Protein AF-A0A951AHG2-F1 (afdb_monomer_lite)

Sequence (109 aa):
MPGATENYSLGEAVAIGDIGGALKKIWSDGESAMARASLINLAVYSEKTGSLEKNTGLIARIAENRACRALAIGVNRESKENRVEAWVNAHCHPTRAGGKQICSEQISF

Foldseek 3Di:
DPDPPPQADLAAWDDPVCQVVVVVVVCVVQVPAADEDAPEEAEDEDQDPPVQRVVNVVVLVCCQPDAHEYEAEYDPPVDPDPDDIKHKDKNWDQDPVNGHTYIHIYMYD

Radius of gyration: 14.67 Å; chains: 1; bounding box: 42×29×39 Å

Secondary structure (DSSP, 8-state):
-----------EEE-GGGHHHHHHHHHHTTTTTEEE--SEEEEEEE-STTHHHHHHHHHHHHHTTS-EEEEEEE--TT--S----EEEEEEEE--TTS-PEEEEEEEE-

pLDDT: mean 85.93, std 14.51, range [36.78, 97.81]

Structure (mmCIF, N/CA/C/O backbone):
data_AF-A0A951AHG2-F1
#
_entry.id   AF-A0A951AHG2-F1
#
loop_
_atom_site.group_PDB
_atom_site.id
_atom_site.type_symbol
_atom_site.label_atom_id
_atom_site.label_alt_id
_atom_site.label_comp_id
_atom_site.label_asym_id
_atom_site.label_entity_id
_atom_site.label_seq_id
_atom_site.pdbx_PDB_ins_code
_atom_site.Cartn_x
_atom_site.Cartn_y
_atom_site.Cartn_z
_atom_site.occupancy
_atom_site.B_iso_or_equiv
_atom_site.auth_seq_id
_atom_site.auth_comp_id
_atom_site.auth_asym_id
_atom_site.auth_atom_id
_atom_site.pdbx_PDB_model_num
ATOM 1 N N . MET A 1 1 ? 19.078 18.702 12.511 1.00 36.78 1 MET A N 1
ATOM 2 C CA . MET A 1 1 ? 18.185 19.558 11.702 1.00 36.78 1 MET A CA 1
ATOM 3 C C . MET A 1 1 ? 16.779 18.997 11.832 1.00 36.78 1 MET A C 1
ATOM 5 O O . MET A 1 1 ? 16.655 17.783 11.696 1.00 36.78 1 MET A O 1
ATOM 9 N N . PRO A 1 2 ? 15.753 19.795 12.167 1.00 37.88 2 PRO A N 1
ATOM 10 C CA . PRO A 1 2 ? 14.384 19.301 12.173 1.00 37.88 2 PRO A CA 1
ATOM 11 C C . PRO A 1 2 ? 13.999 19.036 10.716 1.00 37.88 2 PRO A C 1
ATOM 13 O O . PRO A 1 2 ? 13.990 19.954 9.901 1.00 37.88 2 PRO A O 1
ATOM 16 N N . GLY A 1 3 ? 13.828 17.756 10.379 1.00 39.56 3 GLY A N 1
ATOM 17 C CA . GLY A 1 3 ? 13.504 17.318 9.028 1.00 39.56 3 GLY A CA 1
ATOM 18 C C . GLY A 1 3 ? 12.169 17.910 8.607 1.00 39.56 3 GLY A C 1
ATOM 19 O O . GLY A 1 3 ? 11.209 17.859 9.376 1.00 39.56 3 GLY A O 1
ATOM 20 N N . ALA A 1 4 ? 12.135 18.488 7.407 1.00 42.94 4 ALA A N 1
ATOM 21 C CA . ALA A 1 4 ? 10.897 18.866 6.753 1.00 42.94 4 ALA A CA 1
ATOM 22 C C . ALA A 1 4 ? 9.897 17.711 6.897 1.00 42.94 4 ALA A C 1
ATOM 24 O O . ALA A 1 4 ? 10.229 16.556 6.620 1.00 42.94 4 ALA A O 1
ATOM 25 N N . THR A 1 5 ? 8.701 18.010 7.395 1.00 42.25 5 THR A N 1
ATOM 26 C CA . THR A 1 5 ? 7.565 17.095 7.349 1.00 42.25 5 THR A CA 1
ATOM 27 C C . THR A 1 5 ? 7.224 16.896 5.878 1.00 42.25 5 THR A C 1
ATOM 29 O O . THR A 1 5 ? 6.432 17.633 5.299 1.00 42.25 5 THR A O 1
ATOM 32 N N . GLU A 1 6 ? 7.901 15.944 5.240 1.00 51.94 6 GLU A N 1
ATOM 33 C CA . GLU A 1 6 ? 7.512 15.449 3.931 1.00 51.94 6 GLU A CA 1
ATOM 34 C C . GLU A 1 6 ? 6.125 14.827 4.096 1.00 51.94 6 GLU A C 1
ATOM 36 O O . GLU A 1 6 ? 5.946 13.824 4.790 1.00 51.94 6 GLU A O 1
ATOM 41 N N . ASN A 1 7 ? 5.119 15.485 3.524 1.00 57.75 7 ASN A N 1
ATOM 42 C CA . ASN A 1 7 ? 3.771 14.948 3.451 1.00 57.75 7 ASN A CA 1
ATOM 43 C C . ASN A 1 7 ? 3.778 13.848 2.388 1.00 57.75 7 ASN A C 1
ATOM 45 O O . ASN A 1 7 ? 3.615 14.114 1.199 1.00 57.75 7 ASN A O 1
ATOM 49 N N . TYR A 1 8 ? 4.030 12.614 2.816 1.00 73.00 8 TYR A N 1
ATOM 50 C CA . TYR A 1 8 ? 3.972 11.453 1.939 1.00 73.00 8 TYR A CA 1
ATOM 51 C C . TYR A 1 8 ? 2.515 11.142 1.586 1.00 73.00 8 TYR A C 1
ATOM 53 O O . TYR A 1 8 ? 1.688 10.912 2.468 1.00 73.00 8 TYR A O 1
ATOM 61 N N . SER A 1 9 ? 2.212 11.135 0.287 1.00 86.62 9 SER A N 1
ATOM 62 C CA . SER A 1 9 ? 0.897 10.756 -0.234 1.00 86.62 9 SER A CA 1
ATOM 63 C C . SER A 1 9 ? 0.697 9.241 -0.158 1.00 86.62 9 SER A C 1
ATOM 65 O O . SER A 1 9 ? 1.600 8.478 -0.505 1.00 86.62 9 SER A O 1
ATOM 67 N N . LEU A 1 10 ? -0.504 8.805 0.234 1.00 91.50 10 LEU A N 1
ATOM 68 C CA . LEU A 1 10 ? -0.905 7.391 0.213 1.00 91.50 10 LEU A CA 1
ATOM 69 C C . LEU A 1 10 ? -1.073 6.839 -1.209 1.00 91.50 10 LEU A C 1
ATOM 71 O O . LEU A 1 10 ? -1.149 5.624 -1.370 1.00 91.50 10 LEU A O 1
ATOM 75 N N . GLY A 1 11 ? -1.097 7.717 -2.217 1.00 92.81 11 GLY A N 1
ATOM 76 C CA . GLY A 1 11 ? -1.297 7.373 -3.620 1.00 92.81 11 GLY A CA 1
ATOM 77 C C . GLY A 1 11 ? -2.748 7.540 -4.072 1.00 92.81 11 GLY A C 1
ATOM 78 O O . GLY A 1 11 ? -3.473 8.406 -3.579 1.00 92.81 11 GLY A O 1
ATOM 79 N N . GLU A 1 12 ? -3.156 6.735 -5.049 1.00 94.25 12 GLU A N 1
ATOM 80 C CA . GLU A 1 12 ? -4.498 6.771 -5.635 1.00 94.25 12 GLU A CA 1
ATOM 81 C C . GLU A 1 12 ? -5.487 6.031 -4.730 1.00 94.25 12 GLU A C 1
ATOM 83 O O . GLU A 1 12 ? -5.248 4.880 -4.367 1.00 94.25 12 GLU A O 1
ATOM 88 N N . ALA A 1 13 ? -6.592 6.688 -4.365 1.00 96.56 13 ALA A N 1
ATOM 89 C CA . ALA A 1 13 ? -7.685 6.057 -3.631 1.00 96.56 13 ALA A CA 1
ATOM 90 C C . ALA A 1 13 ? -8.459 5.113 -4.555 1.00 96.56 13 ALA A C 1
ATOM 92 O O . ALA A 1 13 ? -8.839 5.498 -5.661 1.00 96.56 13 ALA A O 1
ATOM 93 N N . VAL A 1 14 ? -8.719 3.891 -4.094 1.00 97.12 14 VAL A N 1
ATOM 94 C CA . VAL A 1 14 ? -9.323 2.834 -4.910 1.00 97.12 14 VAL A CA 1
ATOM 95 C C . VAL A 1 14 ? -10.381 2.061 -4.136 1.00 97.12 14 VAL A C 1
ATOM 97 O O . VAL A 1 14 ? -10.348 1.957 -2.909 1.00 97.12 14 VAL A O 1
ATOM 100 N N . ALA A 1 15 ? -11.330 1.470 -4.860 1.00 96.81 15 ALA A N 1
ATOM 101 C CA . ALA A 1 15 ? -12.236 0.498 -4.268 1.00 96.81 15 ALA A CA 1
ATOM 102 C C . ALA A 1 15 ? -11.463 -0.782 -3.910 1.00 96.81 15 ALA A C 1
ATOM 104 O O . ALA A 1 15 ? -10.632 -1.245 -4.689 1.00 96.81 15 ALA A O 1
ATOM 105 N N . ILE A 1 16 ? -11.786 -1.409 -2.774 1.00 95.06 16 ILE A N 1
ATOM 106 C CA . ILE A 1 16 ? -11.110 -2.639 -2.312 1.00 95.06 16 ILE A CA 1
ATOM 107 C C . ILE A 1 16 ? -11.144 -3.741 -3.382 1.00 95.06 16 ILE A C 1
ATOM 109 O O . ILE A 1 16 ? -10.147 -4.425 -3.608 1.00 95.06 16 ILE A O 1
ATOM 113 N N . GLY A 1 17 ? -12.275 -3.886 -4.078 1.00 95.69 17 GLY A N 1
ATOM 114 C CA . GLY A 1 17 ? -12.436 -4.869 -5.152 1.00 95.69 17 GLY A CA 1
ATOM 115 C C . GLY A 1 17 ? -11.609 -4.587 -6.412 1.00 95.69 17 GLY A C 1
ATOM 116 O O . GLY A 1 17 ? -11.452 -5.491 -7.226 1.00 95.69 17 GLY A O 1
ATOM 117 N N . ASP A 1 18 ? -11.065 -3.375 -6.567 1.00 96.50 18 ASP A N 1
ATOM 118 C CA . ASP A 1 18 ? -10.345 -2.929 -7.768 1.00 96.50 18 ASP A CA 1
ATOM 119 C C . ASP A 1 18 ? -8.849 -2.650 -7.528 1.00 96.50 18 ASP A C 1
ATOM 121 O O . ASP A 1 18 ? -8.137 -2.178 -8.411 1.00 96.50 18 ASP A O 1
ATOM 125 N N . ILE A 1 19 ? -8.315 -3.009 -6.354 1.00 95.56 19 ILE A N 1
ATOM 126 C CA . ILE A 1 19 ? -6.878 -2.870 -6.050 1.00 95.56 19 ILE A CA 1
ATOM 127 C C . ILE A 1 19 ? -6.020 -3.543 -7.134 1.00 95.56 19 ILE A C 1
ATOM 129 O O . ILE A 1 19 ? -5.018 -2.989 -7.583 1.00 95.56 19 ILE A O 1
ATOM 133 N N . GLY A 1 20 ? -6.420 -4.733 -7.592 1.00 93.00 20 GLY A N 1
ATOM 134 C CA . GLY A 1 20 ? -5.705 -5.452 -8.648 1.00 93.00 20 GLY A CA 1
ATOM 135 C C . GLY A 1 20 ? -5.709 -4.719 -9.996 1.00 93.00 20 GLY A C 1
ATOM 136 O O . GLY A 1 20 ? -4.686 -4.716 -10.684 1.00 93.00 20 GLY A O 1
ATOM 137 N N . GLY A 1 21 ? -6.830 -4.086 -10.358 1.00 94.31 21 GLY A N 1
ATOM 138 C CA . GLY A 1 21 ? -6.967 -3.297 -11.583 1.00 94.31 21 GLY A CA 1
ATOM 139 C C . GLY A 1 21 ? -6.110 -2.036 -11.540 1.00 94.31 21 GLY A C 1
ATOM 140 O O . GLY A 1 21 ? -5.328 -1.787 -12.461 1.00 94.31 21 GLY A O 1
ATOM 141 N N . ALA A 1 22 ? -6.165 -1.308 -10.426 1.00 93.44 22 ALA A N 1
ATOM 142 C CA . ALA A 1 22 ? -5.362 -0.110 -10.215 1.00 93.44 22 ALA A CA 1
ATOM 143 C C . ALA A 1 22 ? -3.852 -0.406 -10.209 1.00 93.44 22 ALA A C 1
ATOM 145 O O . ALA A 1 22 ? -3.083 0.278 -10.884 1.00 93.44 22 ALA A O 1
ATOM 146 N N . LEU A 1 23 ? -3.416 -1.489 -9.549 1.00 90.94 23 LEU A N 1
ATOM 147 C CA . LEU A 1 23 ? -2.019 -1.932 -9.616 1.00 90.94 23 LEU A CA 1
ATOM 148 C C . LEU A 1 23 ? -1.602 -2.263 -11.051 1.00 90.94 23 LEU A C 1
ATOM 150 O O . LEU A 1 23 ? -0.514 -1.885 -11.475 1.00 90.94 23 LEU A O 1
ATOM 154 N N . LYS A 1 24 ? -2.450 -2.953 -11.822 1.00 90.31 24 LYS A N 1
ATOM 155 C CA . LYS A 1 24 ? -2.147 -3.260 -13.226 1.00 90.31 24 LYS A CA 1
ATOM 156 C C . LYS A 1 24 ? -1.946 -1.982 -14.044 1.00 90.31 24 LYS A C 1
ATOM 158 O O . LYS A 1 24 ? -0.999 -1.927 -14.821 1.00 90.31 24 LYS A O 1
ATOM 163 N N . LYS A 1 25 ? -2.783 -0.965 -13.830 1.00 90.06 25 LYS A N 1
ATOM 164 C CA . LYS A 1 25 ? -2.680 0.340 -14.495 1.00 90.06 25 LYS A CA 1
ATOM 165 C C . LYS A 1 25 ? -1.350 1.041 -14.194 1.00 90.06 25 LYS A C 1
ATOM 167 O O . LYS A 1 25 ? -0.669 1.433 -15.134 1.00 90.06 25 LYS A O 1
ATOM 172 N N . ILE A 1 26 ? -0.927 1.081 -12.923 1.00 86.69 26 ILE A N 1
ATOM 173 C CA . ILE A 1 26 ? 0.386 1.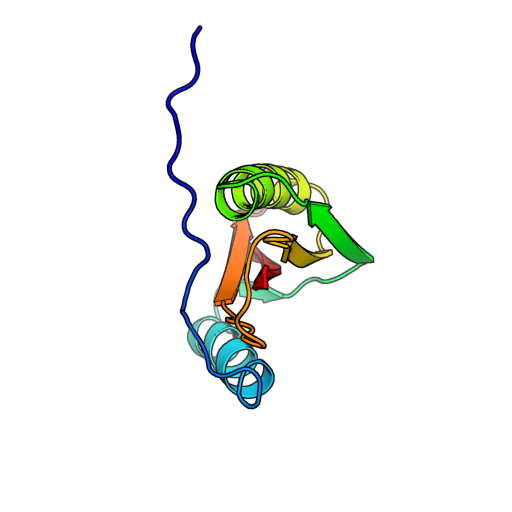628 -12.512 1.00 86.69 26 ILE A CA 1
ATOM 174 C C . ILE A 1 26 ? 1.529 1.001 -13.321 1.00 86.69 26 ILE A C 1
ATOM 176 O O . ILE A 1 26 ? 2.462 1.689 -13.733 1.00 86.69 26 ILE A O 1
ATOM 180 N N . TRP A 1 27 ? 1.463 -0.310 -13.555 1.00 83.44 27 TRP A N 1
ATOM 181 C CA . TRP A 1 27 ? 2.511 -1.020 -14.280 1.00 83.44 27 TRP A CA 1
ATOM 182 C C . TRP A 1 27 ? 2.425 -0.825 -15.790 1.00 83.44 27 TRP A C 1
ATOM 184 O O . TRP A 1 27 ? 3.452 -0.556 -16.409 1.00 83.44 27 TRP A O 1
ATOM 194 N N . SER A 1 28 ? 1.227 -0.895 -16.371 1.00 81.69 28 SER A N 1
ATOM 195 C CA . SER A 1 28 ? 1.026 -0.682 -17.806 1.00 81.69 28 SER A CA 1
ATOM 196 C C . SER A 1 28 ? 1.433 0.724 -18.257 1.00 81.69 28 SER A C 1
ATOM 198 O O . SER A 1 28 ? 2.013 0.864 -19.331 1.00 81.69 28 SER A O 1
ATOM 200 N N . ASP A 1 29 ? 1.226 1.746 -17.422 1.00 71.38 29 ASP A N 1
ATOM 201 C CA . ASP A 1 29 ? 1.564 3.135 -17.757 1.00 71.38 29 ASP A CA 1
ATOM 202 C C . ASP A 1 29 ? 3.085 3.416 -17.762 1.00 71.38 29 ASP A C 1
ATOM 204 O O . ASP A 1 29 ? 3.518 4.435 -18.300 1.00 71.38 29 ASP A O 1
ATOM 208 N N . GLY A 1 30 ? 3.929 2.520 -17.224 1.00 62.22 30 GLY A N 1
ATOM 209 C CA . GLY A 1 30 ? 5.386 2.726 -17.170 1.00 62.22 30 GLY A CA 1
ATOM 210 C C . GLY A 1 30 ? 6.265 1.533 -17.541 1.00 62.22 30 GLY A C 1
ATOM 211 O O . GLY A 1 30 ? 7.456 1.538 -17.225 1.00 62.22 30 GLY A O 1
ATOM 212 N N . GLU A 1 31 ? 5.725 0.538 -18.247 1.00 59.38 31 GLU A N 1
ATOM 213 C CA . GLU A 1 31 ? 6.425 -0.686 -18.685 1.00 59.38 31 GLU A CA 1
ATOM 214 C C . GLU A 1 31 ? 7.747 -0.438 -19.451 1.00 59.38 31 GLU A C 1
ATOM 216 O O . GLU A 1 31 ? 8.655 -1.279 -19.435 1.00 59.38 31 GLU A O 1
ATOM 221 N N . SER A 1 32 ? 7.911 0.725 -20.091 1.00 58.81 32 SER A N 1
ATOM 222 C CA . SER A 1 32 ? 9.138 1.075 -20.820 1.00 58.81 32 SER A CA 1
ATOM 223 C C . SER A 1 32 ? 10.274 1.587 -19.917 1.00 58.81 32 SER A C 1
ATOM 225 O O . SER A 1 32 ? 11.443 1.365 -20.242 1.00 58.81 32 SER A O 1
ATOM 227 N N . ALA A 1 33 ? 9.963 2.192 -18.762 1.00 69.56 33 ALA A N 1
ATOM 228 C CA . ALA A 1 33 ? 10.932 2.862 -17.881 1.00 69.56 33 ALA A CA 1
ATOM 229 C C . ALA A 1 33 ? 11.057 2.239 -16.474 1.00 69.56 33 ALA A C 1
ATOM 231 O O . ALA A 1 33 ? 12.041 2.497 -15.774 1.00 69.56 33 ALA A O 1
ATOM 232 N N . MET A 1 34 ? 10.102 1.397 -16.066 1.00 78.81 34 MET A N 1
ATOM 233 C CA . MET A 1 34 ? 10.007 0.839 -14.715 1.00 78.81 34 MET A CA 1
ATOM 234 C C . MET A 1 34 ? 10.171 -0.686 -14.704 1.00 78.81 34 MET A C 1
ATOM 236 O O . MET A 1 34 ? 9.709 -1.399 -15.592 1.00 78.81 34 MET A O 1
ATOM 240 N N . ALA A 1 35 ? 10.831 -1.200 -13.670 1.00 79.94 35 ALA A N 1
ATOM 241 C CA . ALA A 1 35 ? 10.941 -2.616 -13.358 1.00 79.94 35 ALA A CA 1
ATOM 242 C C . ALA A 1 35 ? 10.290 -2.870 -11.994 1.00 79.94 35 ALA A C 1
ATOM 244 O O . ALA A 1 35 ? 10.818 -2.475 -10.951 1.00 79.94 35 ALA A O 1
ATOM 245 N N . ARG A 1 36 ? 9.133 -3.539 -12.001 1.00 82.81 36 ARG A N 1
ATOM 246 C CA . ARG A 1 36 ? 8.463 -3.988 -10.777 1.00 82.81 36 ARG A CA 1
ATOM 247 C C . ARG A 1 36 ? 9.309 -5.056 -10.093 1.00 82.81 36 ARG A C 1
ATOM 249 O O . ARG A 1 36 ? 9.600 -6.090 -10.694 1.00 82.81 36 ARG A O 1
ATOM 256 N N . ALA A 1 37 ? 9.638 -4.843 -8.825 1.00 80.50 37 ALA A N 1
ATOM 257 C CA . ALA A 1 37 ? 10.333 -5.827 -8.012 1.00 80.50 37 ALA A CA 1
ATOM 258 C C . ALA A 1 37 ? 9.639 -5.972 -6.652 1.00 80.50 37 ALA A C 1
ATOM 260 O O . ALA A 1 37 ? 9.348 -4.995 -5.973 1.00 80.50 37 ALA A O 1
ATOM 261 N N . SER A 1 38 ? 9.380 -7.215 -6.249 1.00 79.50 38 SER A N 1
ATOM 262 C CA . SER A 1 38 ? 8.727 -7.540 -4.979 1.00 79.50 38 SER A CA 1
ATOM 263 C C . SER A 1 38 ? 9.382 -8.784 -4.390 1.00 79.50 38 SER A C 1
ATOM 265 O O . SER A 1 38 ? 8.856 -9.888 -4.506 1.00 79.50 38 SER A O 1
ATOM 267 N N . LEU A 1 39 ? 10.564 -8.612 -3.793 1.00 84.06 39 LEU A N 1
ATOM 268 C CA . LEU A 1 39 ? 11.328 -9.726 -3.218 1.00 84.06 39 LEU A CA 1
ATOM 269 C C . LEU A 1 39 ? 10.716 -10.228 -1.906 1.00 84.06 39 LEU A C 1
ATOM 271 O O . LEU A 1 39 ? 10.889 -11.390 -1.551 1.00 84.06 39 LEU A O 1
ATOM 275 N N . ILE A 1 40 ? 10.011 -9.350 -1.189 1.00 90.06 40 ILE A N 1
ATOM 276 C CA . ILE A 1 40 ? 9.361 -9.640 0.091 1.00 90.06 40 ILE A CA 1
ATOM 277 C C . ILE A 1 40 ? 7.989 -8.969 0.172 1.00 90.06 40 ILE A C 1
ATOM 279 O O . ILE A 1 40 ? 7.751 -7.958 -0.489 1.00 90.06 40 ILE A O 1
ATOM 283 N N . ASN A 1 41 ? 7.127 -9.484 1.049 1.00 94.06 41 ASN A N 1
ATOM 284 C CA . ASN A 1 41 ? 5.943 -8.769 1.523 1.00 94.06 41 ASN A CA 1
ATOM 285 C C . ASN A 1 41 ? 6.271 -8.115 2.873 1.00 94.06 41 ASN A C 1
ATOM 287 O O . ASN A 1 41 ? 6.693 -8.808 3.799 1.00 94.06 41 ASN A O 1
ATOM 291 N N . LEU A 1 42 ? 6.083 -6.803 2.990 1.00 95.56 42 LEU A N 1
ATOM 292 C CA . LEU A 1 42 ? 6.293 -6.034 4.216 1.00 95.56 42 LEU A CA 1
ATOM 293 C C . LEU A 1 42 ? 4.947 -5.511 4.716 1.00 95.56 42 LEU A C 1
ATOM 295 O O . LEU A 1 42 ? 4.392 -4.598 4.119 1.00 95.56 42 LEU A O 1
ATOM 299 N N . ALA A 1 43 ? 4.433 -6.055 5.814 1.00 96.94 43 ALA A N 1
ATOM 300 C CA . ALA A 1 43 ? 3.219 -5.546 6.445 1.00 96.94 43 ALA A CA 1
ATOM 301 C C . ALA A 1 43 ? 3.562 -4.633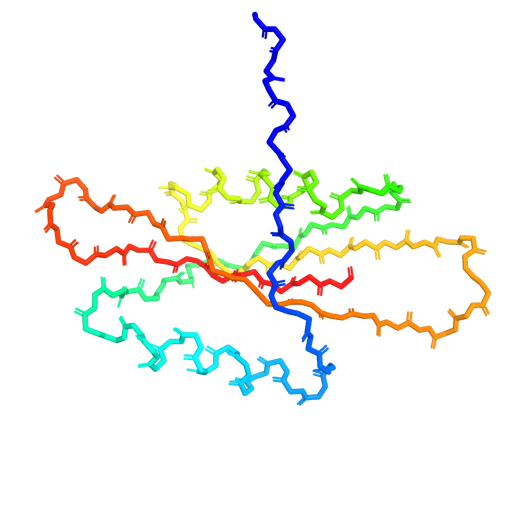 7.630 1.00 96.94 43 ALA A C 1
ATOM 303 O O . ALA A 1 43 ? 4.349 -5.009 8.498 1.00 96.94 43 ALA A O 1
ATOM 304 N N . VAL A 1 44 ? 2.959 -3.447 7.673 1.00 96.81 44 VAL A N 1
ATOM 305 C CA . VAL A 1 44 ? 3.118 -2.457 8.741 1.00 96.81 44 VAL A CA 1
ATOM 306 C C . VAL A 1 44 ? 1.743 -2.140 9.308 1.00 96.81 44 VAL A C 1
ATOM 308 O O . VAL A 1 44 ? 0.915 -1.554 8.623 1.00 96.81 44 VAL A O 1
ATOM 311 N N . TYR A 1 45 ? 1.512 -2.508 10.564 1.00 97.31 45 TYR A N 1
ATOM 312 C CA . TYR A 1 45 ? 0.265 -2.250 11.282 1.00 97.31 45 TYR A CA 1
ATOM 313 C C . TYR A 1 45 ? 0.438 -1.105 12.281 1.00 97.31 45 TYR A C 1
ATOM 315 O O . TYR A 1 45 ? 1.444 -1.048 12.994 1.00 97.31 45 TYR A O 1
ATOM 323 N N . SER A 1 46 ? -0.543 -0.209 12.376 1.00 96.56 46 SER A N 1
ATOM 324 C CA . SER A 1 46 ? -0.552 0.832 13.400 1.00 96.56 46 SER A CA 1
ATOM 325 C C . SER A 1 46 ? -1.958 1.285 13.776 1.00 96.56 46 SER A C 1
ATOM 327 O O . SER A 1 46 ? -2.791 1.564 12.922 1.00 96.56 46 SER A O 1
ATOM 329 N N . GLU A 1 47 ? -2.186 1.444 15.078 1.00 95.88 47 GLU A N 1
ATOM 330 C CA . GLU A 1 47 ? -3.425 2.011 15.635 1.00 95.88 47 GLU A CA 1
ATOM 331 C C . G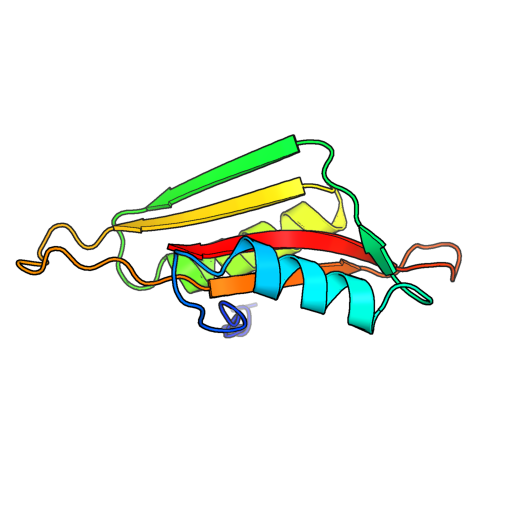LU A 1 47 ? -3.337 3.533 15.822 1.00 95.88 47 GLU A C 1
ATOM 333 O O . GLU A 1 47 ? -4.279 4.187 16.261 1.00 95.88 47 GLU A O 1
ATOM 338 N N . LYS A 1 48 ? -2.168 4.121 15.544 1.00 94.00 48 LYS A N 1
ATOM 339 C CA . LYS A 1 48 ? -1.923 5.541 15.780 1.00 94.00 48 LYS A CA 1
ATOM 340 C C . LYS A 1 48 ? -2.531 6.372 14.653 1.00 94.00 48 LYS A C 1
ATOM 342 O O . LYS A 1 48 ? -2.228 6.143 13.485 1.00 94.00 48 LYS A O 1
ATOM 347 N N . THR A 1 49 ? -3.304 7.398 14.995 1.00 89.00 49 THR A N 1
ATOM 348 C CA . THR A 1 49 ? -3.855 8.351 14.020 1.00 89.00 49 THR A CA 1
ATOM 349 C C . THR A 1 49 ? -2.747 9.031 13.205 1.00 89.00 49 THR A C 1
ATOM 351 O O . THR A 1 49 ? -1.722 9.449 13.758 1.00 89.00 49 THR A O 1
ATOM 354 N N . GLY A 1 50 ? -2.941 9.130 11.885 1.00 87.88 50 GLY A N 1
ATOM 355 C CA . GLY A 1 50 ? -1.949 9.683 10.950 1.00 87.88 50 GLY A CA 1
ATOM 356 C C . GLY A 1 50 ? -0.675 8.837 10.830 1.00 87.88 50 GLY A C 1
ATOM 357 O O . GLY A 1 50 ? 0.418 9.363 10.604 1.00 87.88 50 GLY A O 1
ATOM 358 N N . SER A 1 51 ? -0.770 7.534 11.111 1.00 92.81 51 SER A N 1
ATOM 359 C CA . SER A 1 51 ? 0.342 6.593 10.951 1.00 92.81 51 SER A CA 1
ATOM 360 C C . SER A 1 51 ? 0.556 6.180 9.503 1.00 92.81 51 SER A C 1
ATOM 362 O O . SER A 1 51 ? 1.696 5.899 9.148 1.00 92.81 51 SER A O 1
ATOM 364 N N . LEU A 1 52 ? -0.484 6.168 8.667 1.00 94.50 52 LEU A N 1
ATOM 365 C CA . LEU A 1 52 ? -0.388 5.724 7.278 1.00 94.50 52 LEU A CA 1
ATOM 366 C C . LEU A 1 52 ? 0.595 6.574 6.469 1.00 94.50 52 LEU A C 1
ATOM 368 O O . LEU A 1 52 ? 1.472 6.023 5.808 1.00 94.50 52 LEU A O 1
ATOM 372 N N . GLU A 1 53 ? 0.538 7.899 6.575 1.00 93.44 53 GLU A N 1
ATOM 373 C CA . GLU A 1 53 ? 1.433 8.817 5.859 1.00 93.44 53 GLU A CA 1
ATOM 374 C C . GLU A 1 53 ? 2.872 8.679 6.367 1.00 93.44 53 GLU A C 1
ATOM 376 O O . GLU A 1 53 ? 3.826 8.581 5.594 1.00 93.44 53 GLU A O 1
ATOM 381 N N . LYS A 1 54 ? 3.040 8.583 7.691 1.00 94.06 54 LYS A N 1
ATOM 382 C CA . LYS A 1 54 ? 4.359 8.386 8.313 1.00 94.06 54 LYS A CA 1
ATOM 383 C C . LYS A 1 54 ? 4.981 7.057 7.896 1.00 94.06 54 LYS A C 1
ATOM 385 O O . LYS A 1 54 ? 6.160 7.006 7.553 1.00 94.06 54 LYS A O 1
ATOM 390 N N . ASN A 1 55 ? 4.187 5.992 7.910 1.00 95.69 55 ASN A N 1
ATOM 391 C CA . ASN A 1 55 ? 4.618 4.661 7.514 1.00 95.69 55 ASN A CA 1
ATOM 392 C C . ASN A 1 55 ? 4.902 4.602 6.016 1.00 95.69 55 ASN A C 1
ATOM 394 O O . ASN A 1 55 ? 5.879 3.974 5.633 1.00 95.69 55 ASN A O 1
ATOM 398 N N . THR A 1 56 ? 4.134 5.312 5.188 1.00 95.75 56 THR A N 1
ATOM 399 C CA . THR A 1 56 ? 4.408 5.453 3.750 1.00 95.75 56 THR A CA 1
ATOM 400 C C . THR A 1 56 ? 5.795 6.049 3.513 1.00 95.75 56 THR A C 1
ATOM 402 O O . THR A 1 56 ? 6.557 5.518 2.709 1.00 95.75 56 THR A O 1
ATOM 405 N N . GLY A 1 57 ? 6.179 7.081 4.269 1.00 93.94 57 GLY A N 1
ATOM 406 C CA . GLY A 1 57 ? 7.531 7.642 4.195 1.00 93.94 57 GLY A CA 1
ATOM 407 C C . GLY A 1 57 ? 8.634 6.672 4.624 1.00 93.94 57 GLY A C 1
ATOM 408 O O . GLY A 1 57 ? 9.688 6.596 3.994 1.00 93.94 57 GLY A O 1
ATOM 409 N N . LEU A 1 58 ? 8.399 5.882 5.675 1.00 94.25 58 LEU A N 1
ATOM 410 C CA . LEU A 1 58 ? 9.342 4.839 6.096 1.00 94.25 58 LEU A CA 1
ATOM 411 C C . LEU A 1 58 ? 9.456 3.718 5.054 1.00 94.25 58 LEU A C 1
ATOM 413 O O . LEU A 1 58 ? 10.561 3.263 4.762 1.00 94.25 58 LEU A O 1
ATOM 417 N N . ILE A 1 59 ? 8.332 3.302 4.471 1.00 94.94 59 ILE A N 1
ATOM 418 C CA . ILE A 1 59 ? 8.270 2.301 3.404 1.00 94.94 59 ILE A CA 1
ATOM 419 C C . ILE A 1 59 ? 9.033 2.792 2.174 1.00 94.94 59 ILE A C 1
ATOM 421 O O . ILE A 1 59 ? 9.826 2.024 1.634 1.00 94.94 59 ILE A O 1
ATOM 425 N N . ALA A 1 60 ? 8.872 4.058 1.776 1.00 92.44 60 ALA A N 1
ATOM 426 C CA . ALA A 1 60 ? 9.597 4.644 0.648 1.00 92.44 60 ALA A CA 1
ATOM 427 C C . ALA A 1 60 ? 11.120 4.493 0.812 1.00 92.44 60 ALA A C 1
ATOM 429 O O . ALA A 1 60 ? 11.796 4.029 -0.107 1.00 92.44 60 ALA A O 1
ATOM 430 N N . ARG A 1 61 ? 11.638 4.777 2.017 1.00 91.94 61 ARG A N 1
ATOM 431 C CA . ARG A 1 61 ? 13.065 4.630 2.366 1.00 91.94 61 ARG A CA 1
ATOM 432 C C . ARG A 1 61 ? 13.536 3.177 2.407 1.00 91.94 61 ARG A C 1
ATOM 434 O O . ARG A 1 61 ? 14.680 2.876 2.078 1.00 91.94 61 ARG A O 1
ATOM 441 N N . ILE A 1 62 ? 12.673 2.249 2.821 1.00 91.94 62 ILE A N 1
ATOM 442 C CA . ILE A 1 62 ? 12.982 0.813 2.757 1.00 91.94 62 ILE A CA 1
ATOM 443 C C . ILE A 1 62 ? 13.061 0.369 1.291 1.00 91.94 62 ILE A C 1
ATOM 445 O O . ILE A 1 62 ? 14.013 -0.317 0.909 1.00 91.94 62 ILE A O 1
ATOM 449 N N . ALA A 1 63 ? 12.103 0.809 0.472 1.00 90.75 63 ALA A N 1
ATOM 450 C CA . ALA A 1 63 ? 12.002 0.492 -0.948 1.00 90.75 63 ALA A CA 1
ATOM 451 C C . ALA A 1 63 ? 13.203 0.993 -1.773 1.00 90.75 63 ALA A C 1
ATOM 453 O O . ALA A 1 63 ? 13.516 0.379 -2.791 1.00 90.75 63 ALA A O 1
ATOM 454 N N . GLU A 1 64 ? 13.923 2.028 -1.316 1.00 87.56 64 GLU A N 1
ATOM 455 C CA . GLU A 1 64 ? 15.191 2.487 -1.924 1.00 87.56 64 GLU A CA 1
ATOM 456 C C . GLU A 1 64 ? 16.246 1.380 -2.002 1.00 87.56 64 GLU A C 1
ATOM 458 O O . GLU A 1 64 ? 17.021 1.307 -2.954 1.00 87.56 64 GLU A O 1
ATOM 463 N N . ASN A 1 65 ? 16.290 0.514 -0.988 1.00 84.44 65 ASN A N 1
ATOM 464 C CA . ASN A 1 65 ? 17.348 -0.483 -0.833 1.00 84.44 65 ASN A CA 1
ATOM 465 C C . ASN A 1 65 ? 16.835 -1.920 -0.966 1.00 84.44 65 ASN A C 1
ATOM 467 O O . ASN A 1 65 ? 17.616 -2.841 -1.217 1.00 84.44 65 ASN A O 1
ATOM 471 N N . ARG A 1 66 ? 15.535 -2.139 -0.741 1.00 85.69 66 ARG A N 1
ATOM 472 C CA . ARG A 1 66 ? 14.908 -3.460 -0.674 1.00 85.69 66 ARG A CA 1
ATOM 473 C C . ARG A 1 66 ? 13.572 -3.433 -1.405 1.00 85.69 66 ARG A C 1
ATOM 475 O O . ARG A 1 66 ? 12.581 -2.947 -0.876 1.00 85.69 66 ARG A O 1
ATOM 482 N N . ALA A 1 67 ? 13.544 -4.025 -2.593 1.00 88.81 67 ALA A N 1
ATOM 483 C CA . ALA A 1 67 ? 12.318 -4.171 -3.359 1.00 88.81 67 ALA A CA 1
ATOM 484 C C . ALA A 1 67 ? 11.267 -5.011 -2.609 1.00 88.81 67 ALA A C 1
ATOM 486 O O . ALA A 1 67 ? 11.541 -6.157 -2.234 1.00 88.81 67 ALA A O 1
ATOM 487 N N . CYS A 1 68 ? 10.064 -4.472 -2.414 1.00 92.81 68 CYS A N 1
ATOM 488 C CA . CYS A 1 68 ? 9.007 -5.120 -1.640 1.00 92.81 68 CYS A CA 1
ATOM 489 C C . CYS A 1 68 ? 7.597 -4.843 -2.186 1.00 92.81 68 CYS A C 1
ATOM 491 O O . CYS A 1 68 ? 7.366 -3.916 -2.958 1.00 92.81 68 CYS A O 1
ATOM 493 N N . ARG A 1 69 ? 6.639 -5.661 -1.747 1.00 94.75 69 ARG A N 1
ATOM 494 C CA . ARG A 1 69 ? 5.222 -5.299 -1.688 1.00 94.75 69 ARG A CA 1
ATOM 495 C C . ARG A 1 69 ? 4.916 -4.874 -0.262 1.00 94.75 69 ARG A C 1
ATOM 497 O O . ARG A 1 69 ? 4.960 -5.701 0.650 1.00 94.75 69 ARG A O 1
ATOM 504 N N . ALA A 1 70 ? 4.619 -3.602 -0.064 1.00 96.50 70 ALA A N 1
ATOM 505 C CA . ALA A 1 70 ? 4.263 -3.067 1.235 1.00 96.50 70 ALA A CA 1
ATOM 506 C C . ALA A 1 70 ? 2.744 -3.091 1.449 1.00 96.50 70 ALA A C 1
ATOM 508 O O . ALA A 1 70 ? 1.977 -2.717 0.564 1.00 96.50 70 ALA A O 1
ATOM 509 N N . LEU A 1 71 ? 2.319 -3.509 2.637 1.00 97.19 71 LEU A N 1
ATOM 510 C CA . LEU A 1 71 ? 0.951 -3.403 3.131 1.00 97.19 71 LEU A CA 1
ATOM 511 C C . LEU A 1 71 ? 0.976 -2.450 4.328 1.00 97.19 71 LEU A C 1
ATOM 513 O O . LEU A 1 71 ? 1.473 -2.820 5.391 1.00 97.19 71 LEU A O 1
ATOM 517 N N . ALA A 1 72 ? 0.493 -1.224 4.159 1.00 97.44 72 ALA A N 1
ATOM 518 C CA . ALA A 1 72 ? 0.350 -0.266 5.250 1.00 97.44 72 ALA A CA 1
ATOM 519 C C . ALA A 1 72 ? -1.075 -0.363 5.803 1.00 97.44 72 ALA A C 1
ATOM 521 O O . ALA A 1 72 ? -2.028 -0.187 5.062 1.00 97.44 72 ALA A O 1
ATOM 522 N N . ILE A 1 73 ? -1.226 -0.685 7.083 1.00 97.38 73 ILE A N 1
ATOM 523 C CA . ILE A 1 73 ? -2.522 -0.955 7.708 1.00 97.38 73 ILE A CA 1
ATOM 524 C C . ILE A 1 73 ? -2.691 0.014 8.876 1.00 97.38 73 ILE A C 1
ATOM 526 O O . ILE A 1 73 ? -2.022 -0.113 9.907 1.00 97.38 73 ILE A O 1
ATOM 530 N N . GLY A 1 74 ? -3.565 0.995 8.695 1.00 96.06 74 GLY A N 1
ATOM 531 C CA . GLY A 1 74 ? -4.006 1.934 9.710 1.00 96.06 74 GLY A CA 1
ATOM 532 C C . GLY A 1 74 ? -5.317 1.460 10.320 1.00 96.06 74 GLY A C 1
ATOM 533 O O . GLY A 1 74 ? -6.276 1.172 9.614 1.00 96.06 74 GLY A O 1
ATOM 534 N N . VAL A 1 75 ? -5.384 1.387 11.647 1.00 94.56 75 VAL A N 1
ATOM 535 C CA . VAL A 1 75 ? -6.615 0.994 12.342 1.00 94.56 75 VAL A CA 1
ATOM 536 C C . VAL A 1 75 ? -7.061 2.083 13.296 1.00 94.56 75 VAL A C 1
ATOM 538 O O . VAL A 1 75 ? -6.377 2.403 14.263 1.00 94.56 75 VAL A O 1
ATOM 541 N N . ASN A 1 76 ? -8.261 2.611 13.064 1.00 93.00 76 ASN A N 1
ATOM 542 C CA . ASN A 1 76 ? -8.941 3.457 14.033 1.00 93.00 76 ASN A CA 1
ATOM 543 C C . ASN A 1 76 ? -9.850 2.604 14.931 1.00 93.00 76 ASN A C 1
ATOM 545 O O . ASN A 1 76 ? -10.986 2.301 14.569 1.00 93.00 76 ASN A O 1
ATOM 549 N N . ARG A 1 77 ? -9.362 2.241 16.122 1.00 91.06 77 ARG A N 1
ATOM 550 C CA . ARG A 1 77 ? -10.114 1.423 17.095 1.00 91.06 77 ARG A CA 1
ATOM 551 C C . ARG A 1 77 ? -11.304 2.132 17.733 1.00 91.06 77 ARG A C 1
ATOM 553 O O . ARG A 1 77 ? -12.148 1.468 18.326 1.00 91.06 77 ARG A O 1
ATOM 560 N N . GLU A 1 78 ? -11.361 3.454 17.629 1.00 91.19 78 GLU A N 1
ATOM 561 C CA . GLU A 1 78 ? -12.472 4.258 18.140 1.00 91.19 78 GLU A CA 1
ATOM 562 C C . GLU A 1 78 ? -13.599 4.400 17.107 1.00 91.19 78 GLU A C 1
ATOM 564 O O . GLU A 1 78 ? -14.692 4.867 17.440 1.00 91.19 78 GLU A O 1
ATOM 569 N N . SER A 1 79 ? -13.358 3.980 15.857 1.00 90.75 79 SER A N 1
ATOM 570 C CA . SER A 1 79 ? -14.374 3.994 14.809 1.00 90.75 79 SER A CA 1
ATOM 571 C C . SER A 1 79 ? -15.534 3.067 15.164 1.00 90.75 79 SER A C 1
ATOM 573 O O . SER A 1 79 ? -15.348 1.914 15.550 1.00 90.75 79 SER A O 1
ATOM 575 N N . LYS A 1 80 ? -16.754 3.572 14.981 1.00 92.75 80 LYS A N 1
ATOM 576 C CA . LYS A 1 80 ? -17.994 2.788 15.091 1.00 92.75 80 LYS A CA 1
ATOM 577 C C . LYS A 1 80 ? -18.484 2.283 13.735 1.00 92.75 80 LYS A C 1
ATOM 579 O O . LYS A 1 80 ? -19.475 1.561 13.671 1.00 92.75 80 LYS A O 1
ATOM 584 N N . GLU A 1 81 ? -17.816 2.683 12.659 1.00 91.94 81 GLU A N 1
ATOM 585 C CA . GLU A 1 81 ? -18.170 2.313 11.297 1.00 91.94 81 GLU A CA 1
ATOM 586 C C . GLU A 1 81 ? -17.384 1.077 10.867 1.00 91.94 81 GLU A C 1
ATOM 588 O O . GLU A 1 81 ? -16.164 1.014 11.023 1.00 91.94 81 GLU A O 1
ATOM 593 N N . ASN A 1 82 ? -18.078 0.107 10.270 1.00 88.94 82 ASN A N 1
ATOM 594 C CA . ASN A 1 82 ? -17.443 -1.026 9.604 1.00 88.94 82 ASN A CA 1
ATOM 595 C C . ASN A 1 82 ? -17.046 -0.619 8.179 1.00 88.94 82 ASN A C 1
ATOM 597 O O . ASN A 1 82 ? -17.704 -0.986 7.203 1.00 88.94 82 ASN A O 1
ATOM 601 N N . ARG A 1 83 ? -16.018 0.225 8.081 1.00 91.75 83 ARG A N 1
ATOM 602 C CA . ARG A 1 83 ? -15.536 0.805 6.828 1.00 91.75 83 ARG A CA 1
ATOM 603 C C . ARG A 1 83 ? -14.040 0.562 6.687 1.00 91.75 83 ARG A C 1
ATOM 605 O O . ARG A 1 83 ? -13.293 0.696 7.650 1.00 91.75 83 ARG A O 1
ATOM 612 N N . VAL A 1 84 ? -13.628 0.229 5.470 1.00 93.88 84 VAL A N 1
ATOM 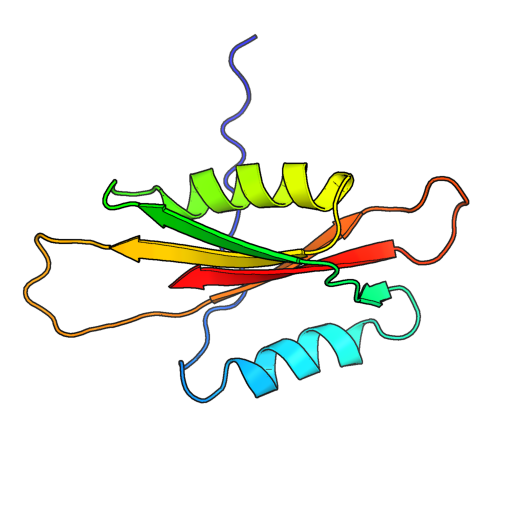613 C CA . VAL A 1 84 ? -12.226 0.130 5.063 1.00 93.88 84 VAL A CA 1
ATOM 614 C C . VAL A 1 84 ? -12.068 0.970 3.804 1.00 93.88 84 VAL A C 1
ATOM 616 O O . VAL A 1 84 ? -12.893 0.897 2.890 1.00 93.88 84 VAL A O 1
ATOM 619 N N . GLU A 1 85 ? -11.034 1.794 3.784 1.00 95.56 85 GLU A N 1
ATOM 620 C CA . GLU A 1 85 ? -10.611 2.557 2.616 1.00 95.56 85 GLU A CA 1
ATOM 621 C C . GLU A 1 85 ? -9.330 1.921 2.073 1.00 95.56 85 GLU A C 1
ATOM 623 O O . GLU A 1 85 ? -8.680 1.145 2.770 1.00 95.56 85 GLU A O 1
ATOM 628 N N . ALA A 1 86 ? -9.002 2.163 0.807 1.00 97.44 86 ALA A N 1
ATOM 629 C CA . ALA A 1 86 ? -7.802 1.592 0.217 1.00 97.44 86 ALA A CA 1
ATOM 630 C C . ALA A 1 86 ? -7.114 2.580 -0.714 1.00 97.44 86 ALA A C 1
ATOM 632 O O . ALA A 1 86 ? -7.766 3.352 -1.422 1.00 97.44 86 ALA A O 1
ATOM 633 N N . TRP A 1 87 ? -5.786 2.507 -0.738 1.00 97.81 87 TRP A N 1
ATOM 634 C CA . TRP A 1 87 ? -4.950 3.269 -1.657 1.00 97.81 87 TRP A CA 1
ATOM 635 C C . TRP A 1 87 ? -3.866 2.389 -2.260 1.00 97.81 87 TRP A C 1
ATOM 637 O O . TRP A 1 87 ? -3.397 1.440 -1.627 1.00 97.81 87 TRP A O 1
ATOM 647 N N . VAL A 1 88 ? -3.442 2.729 -3.473 1.00 96.12 88 VAL A N 1
ATOM 648 C CA . VAL A 1 88 ? -2.294 2.106 -4.135 1.00 96.12 88 VAL A CA 1
ATOM 649 C C . VAL A 1 88 ? -1.245 3.153 -4.479 1.00 96.12 88 VAL A C 1
ATOM 651 O O . VAL A 1 88 ? -1.560 4.258 -4.922 1.00 96.12 88 VAL A O 1
ATOM 654 N N . ASN A 1 89 ? 0.019 2.797 -4.282 1.00 94.25 89 ASN A N 1
ATOM 655 C CA . ASN A 1 89 ? 1.155 3.653 -4.598 1.00 94.25 89 ASN A CA 1
ATOM 656 C C . ASN A 1 89 ? 2.336 2.818 -5.109 1.00 94.25 89 ASN A C 1
ATOM 658 O O . ASN A 1 89 ? 2.422 1.615 -4.847 1.00 94.25 89 ASN A O 1
ATOM 662 N N . ALA A 1 90 ? 3.264 3.462 -5.810 1.00 92.94 90 ALA A N 1
ATOM 663 C CA . ALA A 1 90 ? 4.529 2.877 -6.218 1.00 92.94 90 ALA A CA 1
ATOM 664 C C . ALA A 1 90 ? 5.700 3.745 -5.746 1.00 92.94 90 ALA A C 1
ATOM 666 O O . ALA A 1 90 ? 5.733 4.955 -5.955 1.00 92.94 90 ALA A O 1
ATOM 667 N N . HIS A 1 91 ? 6.689 3.098 -5.138 1.00 91.88 91 HIS A N 1
ATOM 668 C CA . HIS A 1 91 ? 7.940 3.708 -4.699 1.00 91.88 91 HIS A CA 1
ATOM 669 C C . HIS A 1 91 ? 9.031 3.340 -5.696 1.00 91.88 91 HIS A C 1
ATOM 671 O O . HIS A 1 91 ? 9.540 2.217 -5.663 1.00 91.88 91 HIS A O 1
ATOM 677 N N . CYS A 1 92 ? 9.343 4.263 -6.605 1.00 88.81 92 CYS A N 1
ATOM 678 C CA . CYS A 1 92 ? 10.296 4.060 -7.692 1.00 88.81 92 CYS A CA 1
ATOM 679 C C . CYS A 1 92 ? 11.598 4.808 -7.439 1.00 88.81 92 CYS A C 1
ATOM 681 O O . CYS A 1 92 ? 11.592 6.009 -7.176 1.00 88.81 92 CYS A O 1
ATOM 683 N N . HIS A 1 93 ? 12.716 4.100 -7.587 1.00 83.19 93 HIS A N 1
ATOM 684 C CA . HIS A 1 93 ? 14.044 4.652 -7.348 1.00 83.19 93 HIS A CA 1
ATOM 685 C C . HIS A 1 93 ? 14.958 4.427 -8.556 1.00 83.19 93 HIS A C 1
ATOM 687 O O . HIS A 1 93 ? 14.933 3.346 -9.163 1.00 83.19 93 HIS A O 1
ATOM 693 N N . PRO A 1 94 ? 15.771 5.429 -8.943 1.00 76.81 94 PRO A N 1
ATOM 694 C CA . PRO A 1 94 ? 16.702 5.290 -10.051 1.00 76.81 94 PRO A CA 1
ATOM 695 C C . PRO A 1 94 ? 17.787 4.267 -9.718 1.00 76.81 94 PRO A C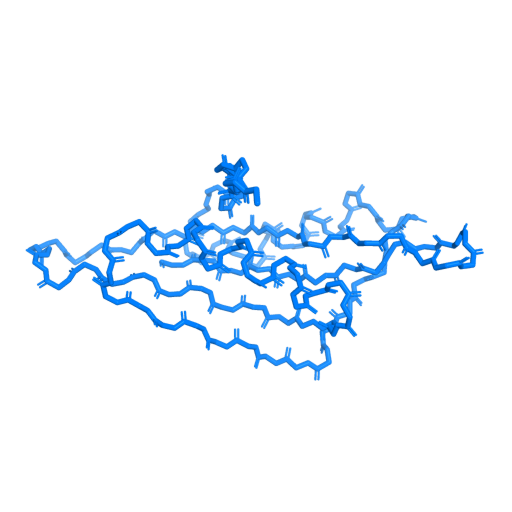 1
ATOM 697 O O . PRO A 1 94 ? 18.354 4.251 -8.625 1.00 76.81 94 PRO A O 1
ATOM 700 N N . THR A 1 95 ? 18.126 3.422 -10.688 1.00 71.06 95 THR A N 1
ATOM 701 C CA . THR A 1 95 ? 19.272 2.522 -10.553 1.00 71.06 95 THR A CA 1
ATOM 702 C C . THR A 1 95 ? 20.571 3.287 -10.817 1.00 71.06 95 THR A C 1
ATOM 704 O O . THR A 1 95 ? 20.648 4.116 -11.724 1.00 71.06 95 THR A O 1
ATOM 707 N N . ARG A 1 96 ? 21.635 2.991 -10.052 1.00 66.00 96 ARG A N 1
ATOM 708 C CA . ARG A 1 96 ? 22.964 3.636 -10.192 1.00 66.00 96 ARG A CA 1
ATOM 709 C C . ARG A 1 96 ? 23.565 3.562 -11.603 1.00 66.00 96 ARG A C 1
ATOM 711 O O . ARG A 1 96 ? 24.450 4.346 -11.915 1.00 66.00 96 ARG A O 1
ATOM 718 N N . ALA A 1 97 ? 23.108 2.629 -12.434 1.00 64.44 97 ALA A N 1
ATOM 719 C CA . ALA A 1 97 ? 23.608 2.411 -13.789 1.00 64.44 97 ALA A CA 1
ATOM 720 C C . ALA A 1 97 ? 22.880 3.239 -14.871 1.00 64.44 97 ALA A C 1
ATOM 722 O O . ALA A 1 97 ? 23.094 2.989 -16.053 1.00 64.44 97 ALA A O 1
ATOM 723 N N . GLY A 1 98 ? 22.005 4.188 -14.503 1.00 60.66 98 GLY A N 1
ATOM 724 C CA . GLY A 1 98 ? 21.252 4.997 -15.475 1.00 60.66 98 GLY A CA 1
ATOM 725 C C . GLY A 1 98 ? 20.216 4.198 -16.280 1.00 60.66 98 GLY A C 1
ATOM 726 O O . GLY A 1 98 ? 19.808 4.629 -17.355 1.00 60.66 98 GLY A O 1
ATOM 727 N N . GLY A 1 99 ? 19.826 3.019 -15.782 1.00 66.50 99 GLY A N 1
ATOM 728 C CA . GLY A 1 99 ? 18.859 2.120 -16.410 1.00 66.50 99 GLY A CA 1
ATOM 729 C C . GLY A 1 99 ? 17.435 2.290 -15.871 1.00 66.50 99 GLY A C 1
ATOM 730 O O . GLY A 1 99 ? 17.102 3.301 -15.253 1.00 66.50 99 GLY A O 1
ATOM 731 N N . LYS A 1 100 ? 16.595 1.265 -16.084 1.00 71.38 100 LYS A N 1
ATOM 732 C CA . LYS A 1 100 ? 15.209 1.206 -15.583 1.0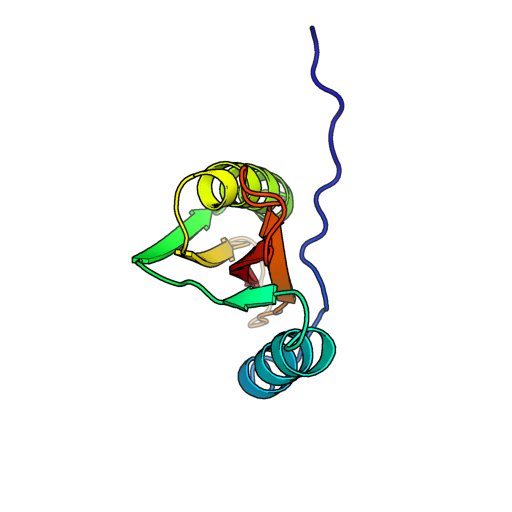0 71.38 100 LYS A CA 1
ATOM 733 C C . LYS A 1 100 ? 15.143 1.508 -14.081 1.00 71.38 100 LYS A C 1
ATOM 735 O O . LYS A 1 100 ? 16.031 1.101 -13.327 1.00 71.38 100 LYS A O 1
ATOM 740 N N . GLN A 1 101 ? 14.091 2.200 -13.653 1.00 81.56 101 GLN A N 1
ATOM 741 C CA . GLN A 1 101 ? 13.817 2.433 -12.234 1.00 81.56 101 GLN A CA 1
ATOM 742 C C . GLN A 1 101 ? 13.298 1.147 -11.594 1.00 81.56 101 GLN A C 1
ATOM 744 O O . GLN A 1 101 ? 12.505 0.436 -12.210 1.00 81.56 101 GLN A O 1
ATOM 749 N N . ILE A 1 102 ? 13.734 0.837 -10.373 1.00 85.69 102 ILE A N 1
ATOM 750 C CA . ILE A 1 102 ? 13.168 -0.282 -9.612 1.00 85.69 102 ILE A CA 1
ATOM 751 C C . ILE A 1 102 ? 12.026 0.265 -8.771 1.00 85.69 102 ILE A C 1
ATOM 753 O O . ILE A 1 102 ? 12.219 1.219 -8.018 1.00 85.69 102 ILE A O 1
ATOM 757 N N . CYS A 1 103 ? 10.856 -0.350 -8.896 1.00 90.44 103 CYS A N 1
ATOM 758 C CA . CYS A 1 103 ? 9.653 0.083 -8.206 1.00 90.44 103 CYS A CA 1
ATOM 759 C C . CYS A 1 103 ? 9.125 -1.004 -7.272 1.00 90.44 103 CYS A C 1
ATOM 761 O O . CYS A 1 103 ? 8.997 -2.168 -7.663 1.00 90.44 103 CYS A O 1
ATOM 763 N N . SER A 1 104 ? 8.785 -0.586 -6.057 1.00 92.62 104 SER A N 1
ATOM 764 C CA . SER A 1 104 ? 8.044 -1.364 -5.061 1.00 92.62 104 SER A CA 1
ATOM 765 C C . SER A 1 104 ? 6.600 -0.880 -5.021 1.00 92.62 104 SER A C 1
ATOM 767 O O . SER A 1 104 ? 6.359 0.317 -5.141 1.00 92.62 104 SER A O 1
ATOM 769 N N . GLU A 1 105 ? 5.638 -1.775 -4.835 1.00 94.00 105 GLU A N 1
ATOM 770 C CA . GLU A 1 105 ? 4.237 -1.375 -4.639 1.00 94.00 105 GLU A CA 1
ATOM 771 C C . GLU A 1 105 ? 3.900 -1.234 -3.165 1.00 94.00 105 GLU A C 1
ATOM 773 O O . GLU A 1 105 ? 4.402 -1.979 -2.324 1.00 94.00 105 GLU A O 1
ATOM 778 N N . GLN A 1 106 ? 2.992 -0.315 -2.874 1.00 96.12 106 GLN A N 1
ATOM 779 C CA . GLN A 1 106 ? 2.347 -0.177 -1.586 1.00 96.12 106 GLN A CA 1
ATOM 780 C C . GLN A 1 106 ? 0.837 -0.261 -1.769 1.00 96.12 106 GLN A C 1
ATOM 782 O O . GLN A 1 106 ? 0.269 0.369 -2.659 1.00 96.12 106 GLN A O 1
ATOM 787 N N . ILE A 1 107 ? 0.202 -1.018 -0.884 1.00 97.19 107 ILE A N 1
ATOM 788 C CA . ILE A 1 107 ? -1.243 -1.043 -0.702 1.00 97.19 107 ILE A CA 1
ATOM 789 C C . ILE A 1 107 ? -1.497 -0.550 0.719 1.00 97.19 107 ILE A C 1
ATOM 791 O O . ILE A 1 107 ? -0.935 -1.102 1.669 1.00 97.19 107 ILE A O 1
ATOM 795 N N . SER A 1 108 ? -2.295 0.500 0.860 1.00 97.44 108 SER A N 1
ATOM 796 C CA . SER A 1 108 ? -2.674 1.055 2.159 1.00 97.44 108 SER A CA 1
ATOM 797 C C . SER A 1 108 ? -4.128 0.736 2.474 1.00 97.44 108 SER A C 1
ATOM 799 O O . SER A 1 108 ? -4.951 0.763 1.559 1.00 97.44 108 SER A O 1
ATOM 801 N N . PHE A 1 109 ? -4.422 0.496 3.750 1.00 95.56 109 PHE A N 1
ATOM 802 C CA . PHE A 1 109 ? -5.753 0.290 4.319 1.00 95.56 109 PHE A CA 1
ATOM 803 C C . PHE A 1 109 ? -5.940 1.150 5.564 1.00 95.56 109 PHE A C 1
ATOM 805 O O . PHE A 1 109 ? -4.951 1.253 6.327 1.00 95.56 109 PHE A O 1
#